Protein AF-A0A8H8J907-F1 (afdb_monomer)

pLDDT: mean 90.65, std 8.77, range [53.47, 98.19]

Foldseek 3Di:
DKFALFDDDADPPGDPLRVRLVRCCQAFVQHSVLSVVFKDFPAKDWDWDQDPVRDIDTDIGGAIDGDDPDPPPPNPHTDHDNQQFDDKDKAAPVVVVVCVVVVVYDPVRVVHDRDNDRIHIMTDGD

Nearest PDB structures (foldseek):
  8s89-assembly1_A  TM=4.116E-01  e=2.503E+00  synthetic construct
  3gw6-ass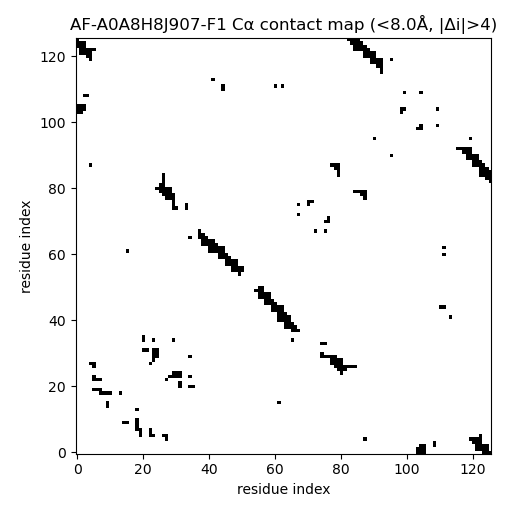embly1_F  TM=4.636E-01  e=6.058E+00  Escherichia phage K1F

Secondary structure (DSSP, 8-state):
-EEESS-----TT--HHHHHHHHHHHTT---HHHHHHHEEEEEEEEEEEE-TTS-EEEEEEEEEEE--S-TT-GGG-----SSSEEEEEEEEHHHHHHHHHTT-B-TTGGG------SEEEEEEE-

Radius of gyration: 14.53 Å; Cα contacts (8 Å, |Δi|>4): 200; chains: 1; bounding box: 34×27×44 Å

Sequence (126 aa):
MLDNSVAGGIPHGMTPFESIVKECEEEASLSEEISRKSVKAAGAVSYFFQNARGNLQPEIEYVYDMLCPSADDPAYIPKPLDGEVESFELMSWEEVVERMLAGEFKRNSALGSSIPLESAVVQETI

Solvent-accessible surface area (backbone atoms only — not comparable to full-atom values): 7506 Å² total; per-residue (Å²): 85,32,38,54,60,62,85,76,78,68,55,94,95,54,50,70,67,60,33,53,36,50,36,30,34,43,45,19,57,28,46,58,70,56,37,68,72,42,52,40,83,72,52,69,51,74,54,74,45,68,48,100,87,67,50,80,45,77,48,73,47,79,34,69,44,66,76,72,95,46,96,83,41,74,77,72,58,64,40,60,65,74,68,64,35,68,46,72,47,83,36,44,44,68,55,51,53,52,38,47,76,71,60,48,38,44,82,68,54,74,73,64,82,86,69,97,47,79,52,46,58,33,22,30,40,106

Mean predicted aligned error: 4.18 Å

Structure (mmCIF, N/CA/C/O backbone):
data_AF-A0A8H8J907-F1
#
_entry.id   AF-A0A8H8J907-F1
#
loop_
_atom_site.group_PDB
_atom_site.id
_atom_site.type_symbol
_atom_site.label_atom_id
_atom_site.label_alt_id
_atom_site.label_comp_id
_atom_site.label_asym_id
_atom_site.label_entity_id
_atom_site.label_seq_id
_atom_site.pdbx_PDB_ins_code
_atom_site.Cartn_x
_atom_site.Cartn_y
_atom_site.Cartn_z
_atom_site.occupancy
_atom_site.B_iso_or_equiv
_atom_site.auth_seq_id
_atom_site.auth_comp_id
_atom_site.auth_asym_id
_atom_site.auth_atom_id
_atom_site.pdbx_PDB_model_num
ATOM 1 N N . MET A 1 1 ? -9.277 -12.866 1.085 1.00 89.62 1 MET A N 1
ATOM 2 C CA . MET A 1 1 ? -9.988 -11.617 1.508 1.00 89.62 1 MET A CA 1
ATOM 3 C C . MET A 1 1 ? -9.281 -10.460 0.836 1.00 89.62 1 MET A C 1
ATOM 5 O O . MET A 1 1 ? -8.056 -10.475 0.816 1.00 89.62 1 MET A O 1
ATOM 9 N N . LEU A 1 2 ? -10.025 -9.501 0.286 1.00 93.94 2 LEU A N 1
ATOM 10 C CA . LEU A 1 2 ? -9.447 -8.420 -0.512 1.00 93.94 2 LEU A CA 1
ATOM 11 C C . LEU A 1 2 ? -8.754 -7.368 0.361 1.00 93.94 2 LEU A C 1
ATOM 13 O O . LEU A 1 2 ? -9.182 -7.102 1.488 1.00 93.94 2 LEU A O 1
ATOM 17 N N . ASP A 1 3 ? -7.694 -6.769 -0.167 1.00 94.00 3 ASP A N 1
ATOM 18 C CA . ASP A 1 3 ? -6.870 -5.753 0.489 1.00 94.00 3 ASP A CA 1
ATOM 19 C C . ASP A 1 3 ? -6.356 -4.715 -0.533 1.00 94.00 3 ASP A C 1
ATOM 21 O O . ASP A 1 3 ? -6.504 -4.879 -1.746 1.00 94.00 3 ASP A O 1
ATOM 25 N N . ASN A 1 4 ? -5.754 -3.631 -0.045 1.00 92.81 4 ASN A N 1
ATOM 26 C CA . ASN A 1 4 ? -5.036 -2.652 -0.861 1.00 92.81 4 ASN A CA 1
ATOM 27 C C . ASN A 1 4 ? -3.952 -3.335 -1.703 1.00 92.81 4 ASN A C 1
ATOM 29 O O . ASN A 1 4 ? -3.481 -4.405 -1.340 1.00 92.81 4 ASN A O 1
ATOM 33 N N . SER A 1 5 ? -3.496 -2.699 -2.787 1.00 93.62 5 SER A N 1
ATOM 34 C CA . SER A 1 5 ? -2.491 -3.306 -3.676 1.00 93.62 5 SER A CA 1
ATOM 35 C C . SER A 1 5 ? -1.198 -3.712 -2.962 1.00 93.62 5 SER A C 1
ATOM 37 O O . SER A 1 5 ? -0.524 -4.610 -3.430 1.00 93.62 5 SER A O 1
ATOM 39 N N . VAL A 1 6 ? -0.814 -3.016 -1.895 1.00 95.12 6 VAL A N 1
ATOM 40 C CA . VAL A 1 6 ? 0.317 -3.355 -1.023 1.00 95.12 6 VAL A CA 1
ATOM 41 C C . VAL A 1 6 ? -0.023 -2.823 0.363 1.00 95.12 6 VAL A C 1
ATOM 43 O O . VAL A 1 6 ? -0.458 -1.668 0.470 1.00 95.12 6 VAL A O 1
ATOM 46 N N . ALA A 1 7 ? 0.165 -3.615 1.420 1.00 93.50 7 ALA A N 1
ATOM 47 C CA . ALA A 1 7 ? -0.060 -3.149 2.786 1.00 93.50 7 ALA A CA 1
ATOM 48 C C . ALA A 1 7 ? 0.684 -3.983 3.839 1.00 93.50 7 ALA A C 1
ATOM 50 O O . ALA A 1 7 ? 0.285 -5.100 4.143 1.00 93.50 7 ALA A O 1
ATOM 51 N N . GLY A 1 8 ? 1.632 -3.358 4.543 1.00 93.56 8 GLY A N 1
ATOM 52 C CA . GLY A 1 8 ? 2.353 -4.001 5.643 1.00 93.56 8 GLY A CA 1
ATOM 53 C C . GLY A 1 8 ? 2.558 -3.114 6.866 1.00 93.56 8 GLY A C 1
ATOM 54 O O . GLY A 1 8 ? 2.296 -1.905 6.876 1.00 93.56 8 GLY A O 1
ATOM 55 N N . GLY A 1 9 ? 3.011 -3.748 7.947 1.00 94.69 9 GLY A N 1
ATOM 56 C CA . GLY A 1 9 ? 3.352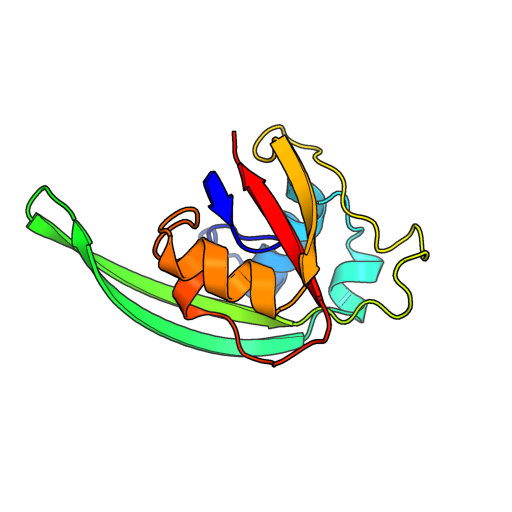 -3.063 9.190 1.00 94.69 9 GLY A CA 1
ATOM 57 C C . GLY A 1 9 ? 4.629 -2.232 9.056 1.00 94.69 9 GLY A C 1
ATOM 58 O O . GLY A 1 9 ? 5.460 -2.480 8.194 1.00 94.69 9 GLY A O 1
ATOM 59 N N . ILE A 1 10 ? 4.825 -1.263 9.953 1.00 97.00 10 ILE A N 1
ATOM 60 C CA . ILE A 1 10 ? 6.057 -0.461 10.009 1.00 97.00 10 ILE A CA 1
ATOM 61 C C . ILE A 1 10 ? 6.971 -1.044 11.096 1.00 97.00 10 ILE A C 1
ATOM 63 O O . ILE A 1 10 ? 6.664 -0.894 12.286 1.00 97.00 10 ILE A O 1
ATOM 67 N N . PRO A 1 11 ? 8.093 -1.703 10.743 1.00 95.94 11 PRO A N 1
ATOM 68 C CA . PRO A 1 11 ? 8.999 -2.271 11.731 1.00 95.94 11 PRO A CA 1
ATOM 69 C C . PRO A 1 11 ? 9.681 -1.193 12.576 1.00 95.94 11 PRO A C 1
ATOM 71 O O . PRO A 1 11 ? 9.968 -0.083 12.119 1.00 95.94 11 PRO A O 1
ATOM 74 N N . HIS A 1 12 ? 10.026 -1.540 13.817 1.00 95.94 12 HIS A N 1
ATOM 75 C CA . HIS A 1 12 ? 10.805 -0.650 14.675 1.00 95.94 12 HIS A CA 1
ATOM 76 C C . HIS A 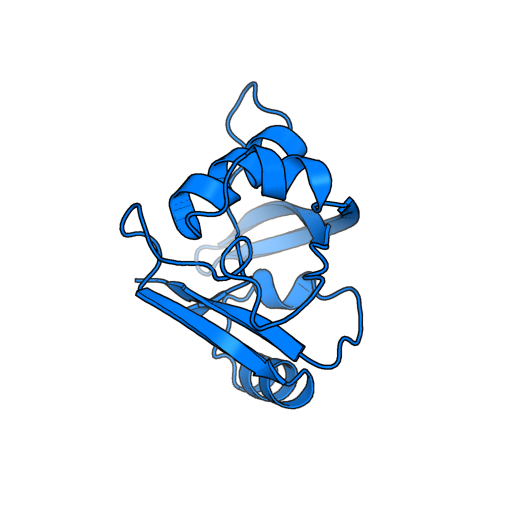1 12 ? 12.133 -0.258 14.002 1.00 95.94 12 HIS A C 1
ATOM 78 O O . HIS A 1 12 ? 12.951 -1.114 13.670 1.00 95.94 12 HIS A O 1
ATOM 84 N N . GLY A 1 13 ? 12.374 1.050 13.880 1.00 96.44 13 GLY A N 1
ATOM 85 C CA . GLY A 1 13 ? 13.584 1.604 13.267 1.00 96.44 13 GLY A CA 1
ATOM 86 C C . GLY A 1 13 ? 13.476 1.855 11.760 1.00 96.44 13 GLY A C 1
ATOM 87 O O . GLY A 1 13 ? 14.415 2.401 11.187 1.00 96.44 13 GLY A O 1
ATOM 88 N N . MET A 1 14 ? 12.345 1.518 11.135 1.00 97.31 14 MET A N 1
ATOM 89 C CA . MET A 1 14 ? 12.057 1.827 9.736 1.00 97.31 14 MET A CA 1
ATOM 90 C C . MET A 1 14 ? 11.099 3.019 9.636 1.00 97.31 14 MET A C 1
ATOM 92 O O . MET A 1 14 ? 10.255 3.238 10.505 1.00 97.31 14 MET A O 1
ATOM 96 N N . THR A 1 15 ? 11.243 3.827 8.585 1.00 97.75 15 THR A N 1
ATOM 97 C CA . THR A 1 15 ? 10.270 4.894 8.309 1.00 97.75 15 THR A CA 1
ATOM 98 C C . THR A 1 15 ? 9.054 4.317 7.573 1.00 97.75 15 THR A C 1
ATOM 100 O O . THR A 1 15 ? 9.191 3.283 6.914 1.00 97.75 15 THR A O 1
ATOM 103 N N . PRO A 1 16 ? 7.885 4.985 7.604 1.00 97.38 16 PRO A N 1
ATOM 104 C CA . PRO A 1 16 ? 6.730 4.556 6.815 1.00 97.38 16 PRO A CA 1
ATOM 105 C C . PRO A 1 16 ? 7.045 4.403 5.319 1.00 97.38 16 PRO A C 1
ATOM 107 O O . PRO A 1 16 ? 6.634 3.430 4.698 1.00 97.38 16 PRO A O 1
ATOM 110 N N . PHE A 1 17 ? 7.850 5.316 4.757 1.00 97.75 17 PHE A N 1
ATOM 111 C CA . PHE A 1 17 ? 8.207 5.278 3.337 1.00 97.75 17 PHE A CA 1
ATOM 112 C C . PHE A 1 17 ? 9.142 4.112 2.993 1.00 97.75 17 PHE A C 1
ATOM 114 O O . PHE A 1 17 ? 8.962 3.458 1.976 1.00 97.75 17 PHE A O 1
ATOM 121 N N . GLU A 1 18 ? 10.127 3.826 3.847 1.00 98.19 18 GLU A N 1
ATOM 122 C CA . GLU A 1 18 ? 10.992 2.657 3.640 1.00 98.19 18 GLU A CA 1
ATOM 123 C C . GLU A 1 18 ? 10.210 1.348 3.796 1.00 98.19 18 GLU A C 1
ATOM 125 O O . GLU A 1 18 ? 10.487 0.391 3.082 1.00 98.19 18 GLU A O 1
ATOM 130 N N . SER A 1 19 ? 9.197 1.331 4.671 1.00 97.88 19 SER A N 1
ATOM 131 C CA . SER A 1 19 ? 8.331 0.161 4.850 1.00 97.88 19 SER A CA 1
ATOM 132 C C . SER A 1 19 ? 7.519 -0.100 3.586 1.00 97.88 19 SER A C 1
ATOM 134 O O . SER A 1 19 ? 7.623 -1.183 3.033 1.00 97.88 19 SER A O 1
ATOM 136 N N . ILE A 1 20 ? 6.806 0.899 3.049 1.00 97.69 20 ILE A N 1
ATOM 137 C CA . ILE A 1 20 ? 6.016 0.687 1.824 1.00 97.69 20 ILE A CA 1
ATOM 138 C C . ILE A 1 20 ? 6.893 0.314 0.619 1.00 97.69 20 ILE A C 1
ATOM 140 O O . ILE A 1 20 ? 6.484 -0.503 -0.192 1.00 97.69 20 ILE A O 1
ATOM 144 N N . VAL A 1 21 ? 8.115 0.851 0.508 1.00 98.00 21 VAL A N 1
ATOM 145 C CA . VAL A 1 21 ? 9.050 0.464 -0.564 1.00 98.00 21 VAL A CA 1
ATOM 146 C C . VAL A 1 21 ? 9.460 -1.006 -0.448 1.00 98.00 21 VAL A C 1
ATOM 148 O O . VAL A 1 21 ? 9.487 -1.686 -1.471 1.00 98.00 21 VAL A O 1
ATOM 151 N N . LYS A 1 22 ? 9.743 -1.488 0.770 1.00 97.62 22 LYS A N 1
ATOM 152 C CA . LYS A 1 22 ? 10.014 -2.906 1.045 1.00 97.62 22 LYS A CA 1
ATOM 153 C C . LYS A 1 22 ? 8.801 -3.776 0.698 1.00 97.62 22 LYS A C 1
ATOM 155 O O . LYS A 1 22 ? 8.956 -4.732 -0.051 1.00 97.62 22 LYS A O 1
ATOM 160 N N . GLU A 1 23 ? 7.608 -3.430 1.186 1.00 97.69 23 GLU A N 1
ATOM 161 C CA . GLU A 1 23 ? 6.406 -4.244 0.936 1.00 97.69 23 GLU A CA 1
ATOM 162 C C . GLU A 1 23 ? 6.013 -4.267 -0.545 1.00 97.69 23 GLU A C 1
ATOM 164 O O . GLU A 1 23 ? 5.543 -5.282 -1.046 1.00 97.69 23 GLU A O 1
ATOM 169 N N . CYS A 1 24 ? 6.271 -3.191 -1.299 1.00 97.44 24 CYS A N 1
ATOM 170 C CA . CYS A 1 24 ? 6.081 -3.207 -2.750 1.00 97.44 24 CYS A CA 1
ATOM 171 C C . CYS A 1 24 ? 6.920 -4.297 -3.437 1.00 97.44 24 CYS A C 1
ATOM 173 O O . CYS A 1 24 ? 6.467 -4.886 -4.420 1.00 97.44 24 CYS A O 1
ATOM 175 N N . GLU A 1 25 ? 8.128 -4.567 -2.942 1.00 97.06 25 GLU A N 1
ATOM 176 C CA . GLU A 1 25 ? 8.970 -5.641 -3.464 1.00 97.06 25 GLU A CA 1
ATOM 177 C C . GLU A 1 25 ? 8.487 -7.014 -2.978 1.00 97.06 25 GLU A C 1
ATOM 179 O O . GLU A 1 25 ? 8.322 -7.913 -3.801 1.00 97.06 25 GLU A O 1
ATOM 184 N N . GLU A 1 26 ? 8.221 -7.163 -1.678 1.00 96.69 26 GLU A N 1
ATOM 185 C CA . GLU A 1 26 ? 7.875 -8.445 -1.044 1.00 96.69 26 GLU A CA 1
ATOM 186 C C . GLU A 1 26 ? 6.487 -8.977 -1.442 1.00 96.69 26 GLU A C 1
ATOM 188 O O . GLU A 1 26 ? 6.369 -10.142 -1.824 1.00 96.69 26 GLU A O 1
ATOM 193 N N . GLU A 1 27 ? 5.459 -8.126 -1.456 1.00 96.69 27 GLU A N 1
ATOM 194 C CA . GLU A 1 27 ? 4.082 -8.535 -1.769 1.00 96.69 27 GLU A CA 1
ATOM 195 C C . GLU A 1 27 ? 3.811 -8.516 -3.281 1.00 96.69 27 GLU A C 1
ATOM 197 O O . GLU A 1 27 ? 3.128 -9.389 -3.822 1.00 96.69 27 GLU 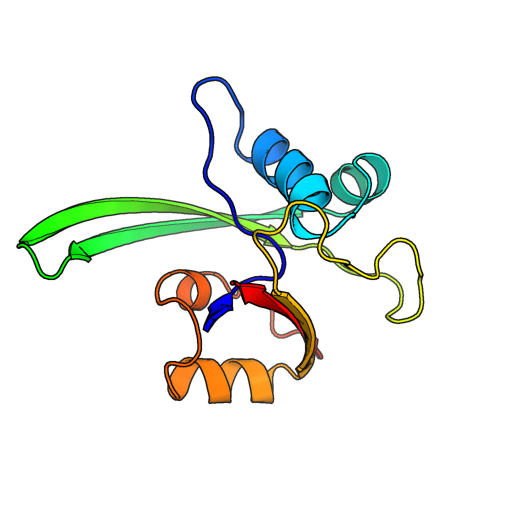A O 1
ATOM 202 N N . ALA A 1 28 ? 4.349 -7.512 -3.981 1.00 96.38 28 ALA A N 1
ATOM 203 C CA . ALA A 1 28 ? 3.934 -7.169 -5.340 1.00 96.38 28 ALA A CA 1
ATOM 204 C C . ALA A 1 28 ? 5.034 -7.304 -6.402 1.00 96.38 28 ALA A C 1
ATOM 206 O O . ALA A 1 28 ? 4.769 -7.042 -7.577 1.00 96.38 28 ALA A O 1
ATOM 207 N N . SER A 1 29 ? 6.253 -7.730 -6.054 1.00 96.94 29 SER A N 1
ATOM 208 C CA . SER A 1 29 ? 7.390 -7.805 -6.990 1.00 96.94 29 SER A CA 1
ATOM 209 C C . SER A 1 29 ? 7.707 -6.478 -7.707 1.00 96.94 29 SER A C 1
ATOM 211 O O . SER A 1 29 ? 8.309 -6.482 -8.787 1.00 96.94 29 SER A O 1
ATOM 213 N N . LEU A 1 30 ? 7.295 -5.334 -7.153 1.00 96.75 30 LEU A N 1
ATOM 214 C CA . LEU A 1 30 ? 7.581 -4.016 -7.713 1.00 96.75 30 LEU A CA 1
ATOM 215 C C . LEU A 1 30 ? 8.959 -3.567 -7.234 1.00 96.75 30 LEU A C 1
ATOM 217 O O . LEU A 1 30 ? 9.207 -3.437 -6.037 1.00 96.75 30 LEU A O 1
ATOM 221 N N . SER A 1 31 ? 9.865 -3.316 -8.179 1.00 97.00 31 SER A N 1
ATOM 222 C CA . SER A 1 31 ? 11.249 -2.994 -7.835 1.00 97.00 31 SER A CA 1
ATOM 223 C C . SER A 1 31 ? 11.354 -1.712 -7.010 1.00 97.00 31 SER A C 1
ATOM 225 O O . SER A 1 31 ? 10.612 -0.749 -7.221 1.00 97.00 31 SER A O 1
ATOM 227 N N . GLU A 1 32 ? 12.354 -1.657 -6.129 1.00 97.19 32 GLU A N 1
ATOM 228 C CA . GLU A 1 32 ? 12.665 -0.466 -5.334 1.00 97.19 32 GLU A CA 1
ATOM 229 C C . GLU A 1 32 ? 12.767 0.809 -6.197 1.00 97.19 32 GLU A C 1
ATOM 231 O O . GLU A 1 32 ? 12.276 1.870 -5.808 1.00 97.19 32 GLU A O 1
ATOM 236 N N . GLU A 1 33 ? 13.354 0.713 -7.397 1.00 96.69 33 GLU A N 1
ATOM 237 C CA . GLU A 1 33 ? 13.460 1.834 -8.339 1.00 96.69 33 GLU A CA 1
ATOM 238 C C . GLU A 1 33 ? 12.079 2.380 -8.743 1.00 96.69 33 GLU A C 1
ATOM 240 O O . GLU A 1 33 ? 11.848 3.594 -8.692 1.00 96.69 33 GLU A O 1
ATOM 245 N N . ILE A 1 34 ? 11.150 1.495 -9.120 1.00 95.38 34 ILE A N 1
ATOM 246 C CA . ILE A 1 34 ? 9.790 1.865 -9.528 1.00 95.38 34 ILE A CA 1
ATOM 247 C C . ILE A 1 34 ? 9.011 2.425 -8.342 1.00 95.38 34 ILE A C 1
ATOM 249 O O . ILE A 1 34 ? 8.395 3.493 -8.467 1.00 95.38 34 ILE A O 1
ATOM 253 N N . SER A 1 35 ? 9.099 1.756 -7.193 1.00 96.00 35 SER A N 1
ATOM 254 C CA . SER A 1 35 ? 8.445 2.146 -5.948 1.00 96.00 35 SER A CA 1
ATOM 255 C C . SER A 1 35 ? 8.879 3.543 -5.517 1.00 96.00 35 SER A C 1
ATOM 257 O O . SER A 1 35 ? 8.052 4.449 -5.407 1.00 96.00 35 SER A O 1
ATOM 259 N N . ARG A 1 36 ? 10.186 3.801 -5.402 1.00 96.56 36 ARG A N 1
ATOM 260 C CA . ARG A 1 36 ? 10.700 5.121 -4.998 1.00 96.56 36 ARG A CA 1
ATOM 261 C C . ARG A 1 36 ? 10.347 6.235 -5.978 1.00 96.56 36 ARG A C 1
ATOM 263 O O . ARG A 1 36 ? 10.105 7.372 -5.567 1.00 96.56 36 ARG A O 1
ATOM 270 N N . LYS A 1 37 ? 10.321 5.935 -7.277 1.00 95.19 37 LYS A N 1
ATOM 271 C CA . LYS A 1 37 ? 9.963 6.910 -8.314 1.00 95.19 37 LYS A CA 1
ATOM 272 C C . LYS A 1 37 ? 8.481 7.290 -8.241 1.00 95.19 37 LYS A C 1
ATOM 274 O O . LYS A 1 37 ? 8.144 8.477 -8.348 1.00 95.19 37 LYS A O 1
ATOM 279 N N . SER A 1 38 ? 7.615 6.298 -8.053 1.00 94.06 38 SER A N 1
ATOM 280 C CA . SER 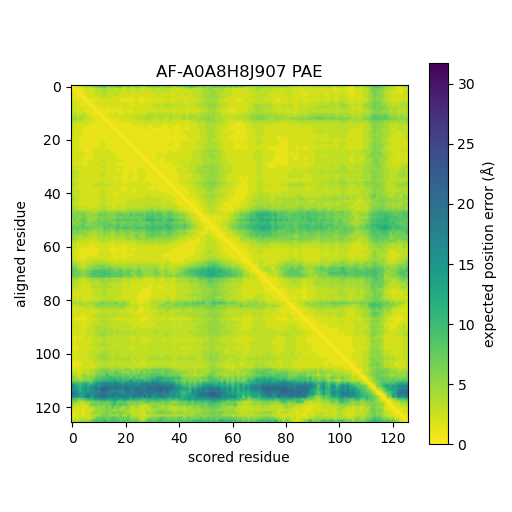A 1 38 ? 6.184 6.404 -8.363 1.00 94.06 38 SER A CA 1
ATOM 281 C C . SER A 1 38 ? 5.300 6.571 -7.127 1.00 94.06 38 SER A C 1
ATOM 283 O O . SER A 1 38 ? 4.287 7.258 -7.222 1.00 94.06 38 SER A O 1
ATOM 285 N N . VAL A 1 39 ? 5.704 6.037 -5.969 1.00 95.25 39 VAL A N 1
ATOM 286 C CA . VAL A 1 39 ? 4.978 6.199 -4.701 1.00 95.25 39 VAL A CA 1
ATOM 287 C C . VAL A 1 39 ? 4.982 7.667 -4.264 1.00 95.25 39 VAL A C 1
ATOM 289 O O . VAL A 1 39 ? 6.021 8.347 -4.276 1.00 95.25 39 VAL A O 1
ATOM 292 N N . LYS A 1 40 ? 3.812 8.167 -3.862 1.00 95.12 40 LYS A N 1
ATOM 293 C CA . LYS A 1 40 ? 3.599 9.498 -3.282 1.00 95.12 40 LYS A CA 1
ATOM 294 C C . LYS A 1 40 ? 2.754 9.377 -2.024 1.00 95.12 40 LYS A C 1
ATOM 296 O O . LYS A 1 40 ? 1.764 8.664 -2.008 1.00 95.12 40 LYS A O 1
ATOM 301 N N . ALA A 1 41 ? 3.141 10.085 -0.966 1.00 95.25 41 ALA A N 1
ATOM 302 C CA . ALA A 1 41 ? 2.332 10.148 0.245 1.00 95.25 41 ALA A CA 1
ATOM 303 C C . ALA A 1 41 ? 1.020 10.896 -0.040 1.00 95.25 41 ALA A C 1
ATOM 305 O O . ALA A 1 41 ? 1.055 12.033 -0.514 1.00 95.25 41 ALA A O 1
ATOM 306 N N . ALA A 1 42 ? -0.104 10.261 0.281 1.00 93.94 42 ALA A N 1
ATOM 307 C CA . ALA A 1 42 ? -1.452 10.802 0.119 1.00 93.94 42 ALA A CA 1
ATOM 308 C C . ALA A 1 42 ? -2.044 11.309 1.445 1.00 93.94 42 ALA A C 1
ATOM 310 O O . ALA A 1 42 ? -2.972 12.116 1.455 1.00 93.94 42 ALA A O 1
ATOM 311 N N . GLY A 1 43 ? -1.481 10.888 2.580 1.00 93.75 43 GLY A N 1
ATOM 312 C CA . GLY A 1 43 ? -1.892 11.345 3.902 1.00 93.75 43 GLY A CA 1
ATOM 313 C C . GLY A 1 43 ? -1.724 10.262 4.954 1.00 93.75 43 GLY A C 1
ATOM 314 O O . GLY A 1 43 ? -0.919 9.344 4.804 1.00 93.75 43 GLY A O 1
ATOM 315 N N . ALA A 1 44 ? -2.486 10.385 6.036 1.00 94.38 44 ALA A N 1
ATOM 316 C CA . ALA A 1 44 ? -2.589 9.343 7.041 1.00 94.38 44 ALA A CA 1
ATOM 317 C C . ALA A 1 44 ? -4.009 9.282 7.606 1.00 94.38 44 ALA A C 1
ATOM 319 O O . ALA A 1 44 ? -4.642 10.321 7.815 1.00 94.38 44 ALA A O 1
ATOM 320 N N . VAL A 1 45 ? -4.479 8.072 7.889 1.00 93.19 45 VAL A N 1
ATOM 321 C CA . VAL A 1 45 ? -5.745 7.817 8.573 1.00 93.19 45 VAL A CA 1
ATOM 322 C C . VAL A 1 45 ? -5.425 7.312 9.968 1.00 93.19 45 VAL A C 1
ATOM 324 O O . VAL A 1 45 ? -4.696 6.341 10.133 1.00 93.19 45 VAL A O 1
ATOM 327 N N . SER A 1 46 ? -5.957 7.976 10.991 1.00 93.12 46 SER A N 1
ATOM 328 C CA . SER A 1 46 ? -5.878 7.478 12.361 1.00 93.12 46 SER A CA 1
ATOM 329 C C . SER A 1 46 ? -7.257 7.058 12.816 1.00 93.12 46 SER A C 1
ATOM 331 O O . SER A 1 46 ? -8.225 7.809 12.683 1.00 93.12 46 SER A O 1
ATOM 333 N N . TYR A 1 47 ? -7.339 5.857 13.366 1.00 90.50 47 TYR A N 1
ATOM 334 C CA . TYR A 1 47 ? -8.578 5.320 13.885 1.00 90.50 47 TYR A CA 1
ATOM 335 C C . TYR A 1 47 ? -8.318 4.482 15.126 1.00 90.50 47 TYR A C 1
ATOM 337 O O . TYR A 1 47 ? -7.186 4.199 15.527 1.00 90.50 47 TYR A O 1
ATOM 345 N N . PHE A 1 48 ? -9.416 4.124 15.773 1.00 90.88 48 PHE A N 1
ATOM 346 C CA . PHE A 1 48 ? -9.393 3.353 16.993 1.00 90.88 48 PHE A CA 1
ATOM 347 C C . PHE A 1 48 ? -10.399 2.222 16.857 1.00 90.88 48 PHE A C 1
ATOM 349 O O . PHE A 1 48 ? -11.591 2.463 16.659 1.00 90.88 48 PHE A O 1
ATOM 356 N N . PHE A 1 49 ? -9.918 0.990 16.949 1.00 86.31 49 PHE A N 1
ATOM 357 C CA . PHE A 1 49 ? -10.747 -0.199 16.850 1.00 86.31 49 PHE A CA 1
ATOM 358 C C . PHE A 1 49 ? -10.754 -0.944 18.184 1.00 86.31 49 PHE A C 1
ATOM 360 O O . PHE A 1 49 ? -9.749 -1.008 18.890 1.00 86.31 49 PHE A O 1
ATOM 367 N N . GLN A 1 50 ? -11.902 -1.513 18.545 1.00 91.44 50 GLN A N 1
ATOM 368 C CA . GLN A 1 50 ? -11.990 -2.470 19.639 1.00 91.44 50 GLN A CA 1
ATOM 369 C C . GLN A 1 50 ? -12.261 -3.846 19.046 1.00 91.44 50 GLN A C 1
ATOM 371 O O . GLN A 1 50 ? -13.289 -4.063 18.405 1.00 91.44 50 GLN A O 1
ATOM 376 N N . ASN A 1 51 ? -11.344 -4.785 19.264 1.00 87.88 51 ASN A N 1
ATOM 377 C CA . ASN A 1 51 ? -11.527 -6.136 18.753 1.00 87.88 51 ASN A CA 1
ATOM 378 C C . ASN A 1 51 ? -12.602 -6.900 19.540 1.00 87.88 51 ASN A C 1
ATOM 380 O O . ASN A 1 51 ? -13.029 -6.490 20.618 1.00 87.88 51 ASN A O 1
ATOM 384 N N . ALA A 1 52 ? -13.006 -8.064 19.028 1.00 89.06 52 ALA A N 1
ATOM 385 C CA . ALA A 1 52 ? -14.053 -8.886 19.640 1.00 89.06 52 ALA A CA 1
ATOM 386 C C . ALA A 1 52 ? -13.750 -9.332 21.088 1.00 89.06 52 ALA A C 1
ATOM 388 O O . ALA A 1 52 ? -14.659 -9.743 21.803 1.00 89.06 52 ALA A O 1
ATOM 389 N N . ARG A 1 53 ? -12.487 -9.254 21.536 1.00 93.44 53 ARG A N 1
ATOM 390 C CA . ARG A 1 53 ? -12.073 -9.558 22.917 1.00 93.44 53 ARG A CA 1
ATOM 391 C C . ARG A 1 53 ? -12.125 -8.339 23.845 1.00 93.44 53 ARG A C 1
ATOM 393 O O . ARG A 1 53 ? -11.812 -8.470 25.022 1.00 93.44 53 ARG A O 1
ATOM 400 N N . GLY A 1 54 ? -12.489 -7.168 23.329 1.00 92.31 54 GLY A N 1
ATOM 401 C CA . GLY A 1 54 ? -12.527 -5.913 24.072 1.00 92.31 54 GLY A CA 1
ATOM 402 C C . GLY A 1 54 ? -11.193 -5.164 24.119 1.00 92.31 54 GLY A C 1
ATOM 403 O O . GLY A 1 54 ? -11.140 -4.091 24.722 1.00 92.31 54 GLY A O 1
ATOM 404 N N . ASN A 1 55 ? -10.132 -5.671 23.478 1.00 93.50 55 ASN A N 1
ATOM 405 C CA . ASN A 1 55 ? -8.851 -4.965 23.450 1.00 93.50 55 ASN A CA 1
ATOM 406 C C . ASN A 1 55 ? -8.937 -3.773 22.505 1.00 93.50 55 ASN A C 1
ATOM 408 O O . ASN A 1 55 ? -9.492 -3.871 21.410 1.00 93.50 55 ASN A O 1
ATOM 412 N N . LEU A 1 56 ? -8.325 -2.679 22.936 1.00 91.44 56 LEU A N 1
ATOM 413 C CA . LEU A 1 56 ? -8.189 -1.468 22.153 1.00 91.44 56 LEU A CA 1
ATOM 414 C C . LEU A 1 56 ? -6.986 -1.582 21.219 1.00 91.44 56 LEU A C 1
ATOM 416 O O . LEU A 1 56 ? -5.911 -2.009 21.642 1.00 91.44 56 LEU A O 1
ATOM 420 N N . GLN A 1 57 ? -7.182 -1.181 19.972 1.00 90.06 57 GLN A N 1
ATOM 421 C CA . GLN A 1 57 ? -6.187 -1.216 18.914 1.00 90.06 57 GLN A CA 1
ATOM 422 C C . GLN A 1 57 ? -6.191 0.150 18.208 1.00 90.06 57 GLN A C 1
ATOM 424 O O . GLN A 1 57 ? -6.972 0.365 17.278 1.00 90.06 57 GLN A O 1
ATOM 429 N N . PRO A 1 58 ? -5.419 1.127 18.727 1.00 92.06 58 PRO A N 1
ATOM 430 C CA . PRO A 1 58 ? -5.149 2.367 18.011 1.00 92.06 58 PRO A CA 1
ATOM 431 C C . PRO A 1 58 ? -4.252 2.088 16.812 1.00 92.06 58 PRO A C 1
ATOM 433 O O . PRO A 1 58 ? -3.209 1.454 16.970 1.00 92.06 58 PRO A O 1
ATOM 436 N N . GLU A 1 59 ? -4.617 2.624 15.653 1.00 92.31 59 GLU A N 1
ATOM 437 C CA . GLU A 1 59 ? -3.824 2.483 14.435 1.00 92.31 59 GLU A CA 1
ATOM 438 C C . GLU A 1 59 ? -3.663 3.824 13.714 1.00 92.31 59 GLU A C 1
ATOM 440 O O . GLU A 1 59 ? -4.482 4.747 13.832 1.00 92.31 59 GLU A O 1
ATOM 445 N N . ILE A 1 60 ? -2.545 3.930 12.999 1.00 94.12 60 ILE A N 1
ATOM 446 C CA . ILE A 1 60 ? -2.267 4.991 12.039 1.00 94.12 60 ILE A CA 1
ATOM 447 C C . ILE A 1 60 ? -1.830 4.300 10.756 1.00 94.12 60 ILE A C 1
ATOM 449 O O . ILE A 1 60 ? -0.799 3.632 10.732 1.00 94.12 60 ILE A O 1
ATOM 453 N N . GLU A 1 61 ? -2.598 4.502 9.699 1.00 94.44 61 GLU A N 1
ATOM 454 C CA . GLU A 1 61 ? -2.264 4.066 8.353 1.00 94.44 61 GLU A CA 1
ATOM 455 C C . GLU A 1 61 ? -1.663 5.240 7.598 1.00 94.44 61 GLU A C 1
ATOM 457 O O . GLU A 1 61 ? -2.293 6.290 7.466 1.00 94.44 61 GLU A O 1
ATOM 462 N N . TYR A 1 62 ? -0.436 5.078 7.113 1.00 95.81 62 TYR A N 1
ATOM 463 C CA . TYR A 1 62 ? 0.180 6.030 6.197 1.00 95.81 62 TYR A CA 1
ATOM 464 C C . TYR A 1 62 ? -0.212 5.636 4.777 1.00 95.81 62 TYR A C 1
ATOM 466 O O . TYR A 1 62 ? 0.153 4.559 4.314 1.00 95.81 62 TYR A O 1
ATOM 474 N N . VAL A 1 63 ? -0.981 6.496 4.114 1.00 95.06 63 VAL A N 1
ATOM 475 C CA . VAL A 1 63 ? -1.582 6.199 2.811 1.00 95.06 63 VAL A CA 1
ATOM 476 C C . VAL A 1 63 ? -0.679 6.717 1.704 1.00 95.06 63 VAL A C 1
ATOM 478 O O . VAL A 1 63 ? -0.160 7.840 1.767 1.00 95.06 63 VAL A O 1
ATOM 481 N N . TYR A 1 64 ? -0.521 5.893 0.676 1.00 94.69 64 TYR A N 1
ATOM 482 C CA . TYR A 1 64 ? 0.329 6.157 -0.467 1.00 94.69 64 TYR A CA 1
ATOM 483 C C . TYR A 1 64 ? -0.421 5.902 -1.770 1.00 94.69 64 TYR A C 1
ATOM 485 O O . TYR A 1 64 ? -1.069 4.872 -1.918 1.00 94.69 64 TYR A O 1
ATOM 493 N N . ASP A 1 65 ? -0.251 6.807 -2.729 1.00 93.25 65 ASP A N 1
ATOM 494 C CA . ASP A 1 65 ? -0.696 6.615 -4.103 1.00 93.25 65 ASP A CA 1
ATOM 495 C C . ASP A 1 65 ? 0.493 6.197 -4.974 1.00 93.25 65 ASP A C 1
ATOM 497 O O . ASP A 1 65 ? 1.579 6.784 -4.899 1.00 93.25 65 ASP A O 1
ATOM 501 N N . MET A 1 66 ? 0.277 5.222 -5.854 1.00 91.81 66 MET A N 1
ATOM 502 C CA . MET A 1 66 ? 1.193 4.886 -6.941 1.00 91.81 66 MET A CA 1
ATOM 503 C C . MET A 1 66 ? 0.424 4.925 -8.260 1.00 91.81 66 MET A C 1
ATOM 505 O O . MET A 1 66 ? -0.335 4.016 -8.581 1.00 91.81 66 MET A O 1
ATOM 509 N N . LEU A 1 67 ? 0.636 5.977 -9.051 1.00 88.81 67 LEU A N 1
ATOM 510 C CA . LEU A 1 67 ? 0.046 6.055 -10.385 1.00 88.81 67 LEU A CA 1
ATOM 511 C C . LEU A 1 67 ? 0.851 5.205 -11.366 1.00 88.81 67 LEU A C 1
ATOM 513 O O . LEU A 1 67 ? 2.049 5.425 -11.562 1.00 88.81 67 LEU A O 1
ATOM 517 N N . CYS A 1 68 ? 0.164 4.269 -12.012 1.00 87.38 68 CYS A N 1
ATOM 518 C CA . CYS A 1 68 ? 0.705 3.486 -13.107 1.00 87.38 68 CYS A CA 1
ATOM 519 C C . CYS A 1 68 ? 0.591 4.284 -14.423 1.00 87.38 68 CYS A C 1
ATOM 521 O O . CYS A 1 68 ? -0.514 4.694 -14.781 1.00 87.38 68 CYS A O 1
ATOM 523 N N . PRO A 1 69 ? 1.691 4.522 -15.164 1.00 85.62 69 PRO A N 1
ATOM 524 C CA . PRO A 1 69 ? 1.635 5.264 -16.426 1.00 85.62 69 PRO A CA 1
ATOM 525 C C . PRO A 1 69 ? 0.807 4.573 -17.520 1.00 85.62 69 PRO A C 1
ATOM 527 O O . PRO A 1 69 ? 0.282 5.249 -18.403 1.00 85.62 69 PRO A O 1
ATOM 530 N N . SER A 1 70 ? 0.734 3.240 -17.494 1.00 83.81 70 SER A N 1
ATOM 531 C CA . SER A 1 70 ? 0.003 2.414 -18.457 1.00 83.81 70 SER A CA 1
ATOM 532 C C . SER A 1 70 ? -0.263 1.034 -17.862 1.00 83.81 70 SER A C 1
ATOM 534 O O . SER A 1 70 ? 0.674 0.404 -17.380 1.00 83.81 70 SER A O 1
ATOM 536 N N . ALA A 1 71 ? -1.494 0.528 -17.980 1.00 80.06 71 ALA A N 1
ATOM 537 C CA . ALA A 1 71 ? -1.866 -0.806 -17.494 1.00 80.06 71 ALA A CA 1
ATOM 538 C C . ALA A 1 71 ? -1.040 -1.947 -18.128 1.00 80.06 71 ALA A C 1
ATOM 540 O O . ALA A 1 71 ? -0.883 -3.004 -17.524 1.00 80.06 71 ALA A O 1
ATOM 541 N N . ASP A 1 72 ? -0.480 -1.717 -19.319 1.00 86.19 72 ASP A N 1
ATOM 542 C CA . ASP A 1 72 ? 0.341 -2.693 -20.044 1.00 86.19 72 ASP A CA 1
ATOM 543 C C . ASP A 1 72 ? 1.850 -2.575 -19.750 1.00 86.19 72 ASP A C 1
ATOM 545 O O . ASP A 1 72 ? 2.647 -3.303 -20.345 1.00 86.19 72 ASP A O 1
ATOM 549 N N . ASP A 1 73 ? 2.284 -1.642 -18.889 1.00 91.75 73 ASP A N 1
ATOM 550 C CA . ASP A 1 73 ? 3.705 -1.498 -18.551 1.00 91.75 73 ASP A CA 1
ATOM 551 C C . ASP A 1 73 ? 4.145 -2.627 -17.600 1.00 91.75 73 ASP A C 1
ATOM 553 O O . ASP A 1 73 ? 3.752 -2.633 -16.429 1.00 91.75 73 ASP A O 1
ATOM 557 N N . PRO A 1 74 ? 5.002 -3.568 -18.045 1.00 92.06 74 PRO A N 1
ATOM 558 C CA . PRO A 1 74 ? 5.385 -4.726 -17.244 1.00 92.06 74 PRO A CA 1
ATOM 559 C C . PRO A 1 74 ? 6.139 -4.366 -15.961 1.00 92.06 74 PRO A C 1
ATOM 561 O O . PRO A 1 74 ? 6.206 -5.203 -15.065 1.00 92.06 74 PRO A O 1
ATOM 564 N N . ALA A 1 75 ? 6.700 -3.156 -15.856 1.00 93.19 75 ALA A N 1
ATOM 565 C CA . ALA A 1 75 ? 7.359 -2.689 -14.639 1.00 93.19 75 ALA A CA 1
ATOM 566 C C . ALA A 1 75 ? 6.374 -2.380 -13.497 1.00 93.19 75 ALA A C 1
ATOM 568 O O . ALA A 1 75 ? 6.796 -2.268 -12.349 1.00 93.19 75 ALA A O 1
ATOM 569 N N . TYR A 1 76 ? 5.083 -2.243 -13.812 1.00 93.56 76 TYR A N 1
ATOM 570 C CA . TYR A 1 76 ? 4.016 -1.912 -12.869 1.00 93.56 76 TYR A CA 1
ATOM 571 C C . TYR A 1 76 ? 2.981 -3.036 -12.717 1.00 93.56 76 TYR A C 1
ATOM 573 O O . TYR A 1 76 ? 1.972 -2.831 -12.049 1.00 93.56 76 TYR A O 1
ATOM 581 N N . ILE A 1 77 ? 3.205 -4.207 -13.329 1.00 93.88 77 ILE A N 1
ATOM 582 C CA . ILE A 1 77 ? 2.318 -5.368 -13.183 1.00 93.88 77 ILE A CA 1
ATOM 583 C C . ILE A 1 77 ? 2.741 -6.147 -11.931 1.00 93.88 77 ILE A C 1
ATOM 585 O O . ILE A 1 77 ? 3.776 -6.825 -11.977 1.00 93.88 77 ILE A O 1
ATOM 589 N N . PRO A 1 78 ?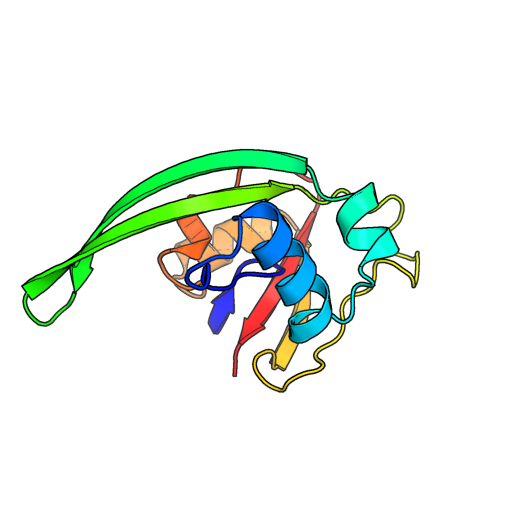 1.965 -6.081 -10.834 1.00 95.00 78 PRO A N 1
ATOM 590 C CA . PRO A 1 78 ? 2.337 -6.712 -9.582 1.00 95.00 78 PRO A CA 1
ATOM 591 C C . PRO A 1 78 ? 2.201 -8.231 -9.665 1.00 95.00 78 PRO A C 1
ATOM 593 O O . PRO A 1 78 ? 1.366 -8.770 -10.401 1.00 95.00 78 PRO A O 1
ATOM 596 N N . LYS A 1 79 ? 3.047 -8.934 -8.915 1.00 95.88 79 LYS A N 1
ATOM 597 C CA . LYS A 1 79 ? 3.054 -10.397 -8.830 1.00 95.88 79 LYS A CA 1
ATOM 598 C C . LYS A 1 79 ? 3.369 -10.837 -7.405 1.00 95.88 79 LYS A C 1
ATOM 600 O O . LYS A 1 79 ? 4.310 -10.286 -6.833 1.00 95.88 79 LYS A O 1
ATOM 605 N N . PRO A 1 80 ? 2.663 -11.850 -6.874 1.00 96.62 80 PRO A N 1
ATOM 606 C CA . PRO A 1 80 ? 3.000 -12.407 -5.573 1.00 96.62 80 PRO A CA 1
ATOM 607 C C . PRO A 1 80 ? 4.431 -12.942 -5.556 1.00 96.62 80 PRO A C 1
ATOM 609 O O . PRO A 1 80 ? 4.856 -13.573 -6.533 1.00 96.62 80 PRO A O 1
ATOM 612 N N . LEU A 1 81 ? 5.160 -12.720 -4.461 1.00 95.38 81 LEU A N 1
ATOM 613 C CA . LEU A 1 81 ? 6.553 -13.158 -4.329 1.00 95.38 81 LEU A CA 1
ATOM 614 C C . LEU A 1 81 ? 6.820 -13.958 -3.051 1.00 95.38 81 LEU A C 1
ATOM 616 O O . LEU A 1 81 ? 7.388 -15.048 -3.132 1.00 95.38 81 LEU A O 1
ATOM 620 N N . ASP A 1 82 ? 6.430 -13.443 -1.891 1.00 91.38 82 ASP A N 1
ATOM 621 C CA . ASP A 1 82 ? 6.781 -14.009 -0.581 1.00 91.38 82 ASP A CA 1
ATOM 622 C C . ASP A 1 82 ? 5.779 -15.037 -0.022 1.00 91.38 82 ASP A C 1
ATOM 624 O O . ASP A 1 82 ? 6.100 -15.776 0.913 1.00 91.38 82 ASP A O 1
ATOM 628 N N . GLY A 1 83 ? 4.599 -15.145 -0.638 1.00 92.12 83 GLY A N 1
ATOM 629 C CA . GLY A 1 83 ? 3.526 -16.044 -0.220 1.00 92.12 83 GLY A CA 1
ATOM 630 C C . GLY A 1 83 ? 2.518 -15.427 0.752 1.00 92.12 83 GLY A C 1
ATOM 631 O O . GLY A 1 83 ? 1.723 -16.173 1.316 1.00 92.12 83 GLY A O 1
ATOM 632 N N . GLU A 1 84 ? 2.520 -14.107 0.952 1.00 90.69 84 GLU A N 1
ATOM 633 C CA . GLU A 1 84 ? 1.454 -13.405 1.686 1.00 90.69 84 GLU A CA 1
ATOM 634 C C . GLU A 1 84 ? 0.239 -13.095 0.789 1.00 90.69 84 GLU A C 1
ATOM 636 O O . GLU A 1 84 ? -0.908 -13.035 1.250 1.00 90.69 84 GLU A O 1
ATOM 641 N N . VAL A 1 85 ? 0.484 -12.979 -0.518 1.00 94.75 85 VAL A N 1
ATOM 642 C CA . VAL A 1 85 ? -0.509 -12.638 -1.542 1.00 94.75 85 VAL A CA 1
ATOM 643 C C . VAL A 1 85 ? -0.858 -13.855 -2.397 1.00 94.75 85 VAL A C 1
ATOM 645 O O . VAL A 1 85 ? 0.020 -14.571 -2.876 1.00 94.75 85 VAL A O 1
ATOM 648 N N . GLU A 1 86 ? -2.149 -14.082 -2.625 1.00 95.31 86 GLU A N 1
ATOM 649 C CA . GLU A 1 86 ? -2.659 -15.108 -3.537 1.00 95.31 86 GLU A CA 1
ATOM 650 C C . GLU A 1 86 ? -2.664 -14.606 -4.986 1.00 95.31 86 GLU A C 1
ATOM 652 O O . GLU A 1 86 ? -2.131 -15.262 -5.886 1.00 95.31 86 GLU A O 1
ATOM 657 N N . SER A 1 87 ? -3.243 -13.425 -5.220 1.00 95.56 87 SER A N 1
ATOM 658 C CA . SER A 1 87 ? -3.370 -12.835 -6.555 1.00 95.56 87 SER A CA 1
ATOM 659 C C . SER A 1 87 ? -3.601 -11.326 -6.531 1.00 95.56 87 SER A C 1
ATOM 661 O O . SER A 1 87 ? -4.030 -10.766 -5.527 1.00 95.56 87 SER A O 1
ATOM 663 N N . PHE A 1 88 ? -3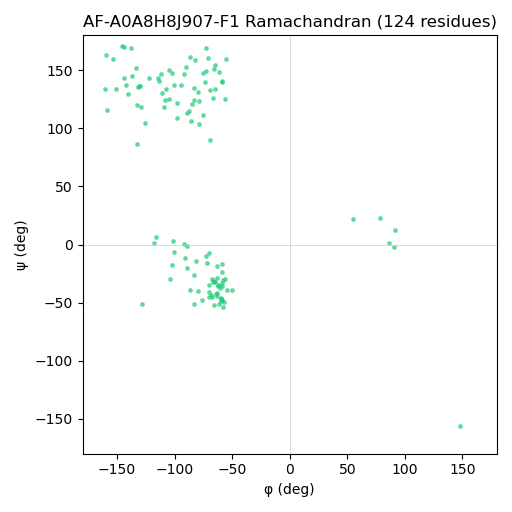.371 -10.687 -7.681 1.00 95.81 88 PHE A N 1
ATOM 664 C CA . PHE A 1 88 ? -3.727 -9.294 -7.945 1.00 95.81 88 PHE A CA 1
ATOM 665 C C . PHE A 1 88 ? -4.810 -9.209 -9.016 1.00 95.81 88 PHE A C 1
ATOM 667 O O . PHE A 1 88 ? -4.739 -9.906 -10.030 1.00 95.81 88 PHE A O 1
ATOM 674 N N . GLU A 1 89 ? -5.757 -8.296 -8.829 1.00 94.19 89 GLU A N 1
ATOM 675 C CA . GLU A 1 89 ? -6.820 -8.001 -9.784 1.00 94.19 89 GLU A CA 1
ATOM 676 C C . GLU A 1 89 ? -6.901 -6.494 -10.040 1.00 94.19 89 GLU A C 1
ATOM 678 O O . GLU A 1 89 ? -6.831 -5.684 -9.116 1.00 94.19 89 GLU A O 1
ATOM 683 N N . LEU A 1 90 ? -7.057 -6.103 -11.306 1.00 92.69 90 LEU A N 1
ATOM 684 C CA . LEU A 1 90 ? -7.380 -4.726 -11.671 1.00 92.69 90 LEU A CA 1
ATOM 685 C C . LEU A 1 90 ? -8.903 -4.579 -11.693 1.00 92.69 90 LEU A C 1
ATOM 687 O O . LEU A 1 90 ? -9.563 -5.164 -12.550 1.00 92.69 90 LEU A O 1
ATOM 691 N N . MET A 1 91 ? -9.446 -3.789 -10.770 1.00 92.12 91 MET A N 1
ATOM 692 C CA . MET A 1 91 ? -10.884 -3.576 -10.608 1.00 92.12 91 MET A CA 1
ATOM 693 C C . MET A 1 91 ? -11.272 -2.146 -10.973 1.00 92.12 91 MET A C 1
ATOM 695 O O . MET A 1 91 ? -10.517 -1.202 -10.732 1.00 92.12 91 MET A O 1
ATOM 699 N N . SER A 1 92 ? -12.474 -1.969 -11.524 1.00 91.69 92 SER A N 1
ATOM 700 C CA . SER A 1 92 ? -13.076 -0.633 -11.645 1.00 91.69 92 SER A CA 1
ATOM 701 C C . SER A 1 92 ? -13.352 -0.041 -10.262 1.00 91.69 92 SER A C 1
ATOM 703 O O . SER A 1 92 ? -13.553 -0.777 -9.294 1.00 91.69 92 SER A O 1
ATOM 705 N N . TRP A 1 93 ? -13.390 1.285 -10.152 1.00 89.19 93 TRP A N 1
ATOM 706 C CA . TRP A 1 93 ? -13.700 1.930 -8.875 1.00 89.19 93 TRP A CA 1
ATOM 707 C C . TRP A 1 93 ? -15.089 1.553 -8.342 1.00 89.19 93 TRP A C 1
ATOM 709 O O . TRP A 1 93 ? -15.259 1.339 -7.142 1.00 89.19 93 TRP A O 1
ATOM 719 N N . GLU A 1 94 ? -16.071 1.409 -9.230 1.00 91.38 94 GLU A N 1
ATOM 720 C CA . GLU A 1 94 ? -17.413 0.952 -8.882 1.00 91.38 94 GLU A CA 1
ATOM 721 C C . GLU A 1 94 ? -17.383 -0.446 -8.253 1.00 91.38 94 GLU A C 1
ATOM 723 O O . GLU A 1 94 ? -17.967 -0.650 -7.190 1.00 91.38 94 GLU A O 1
ATOM 728 N N . GLU A 1 95 ? -16.644 -1.382 -8.855 1.00 93.25 95 GLU A N 1
ATOM 729 C CA . GLU A 1 95 ? -16.498 -2.744 -8.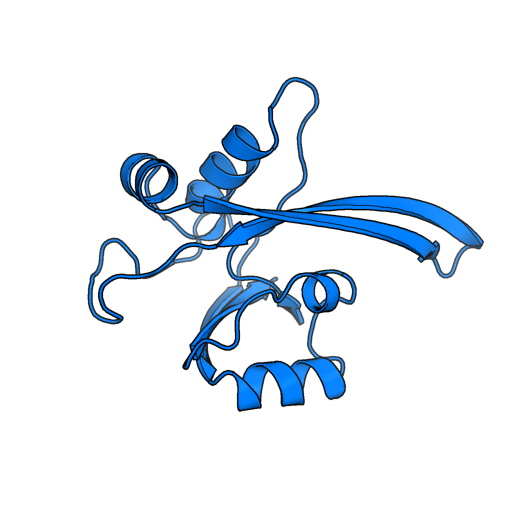336 1.00 93.25 95 GLU A CA 1
ATOM 730 C C . GLU A 1 95 ? -15.808 -2.769 -6.965 1.00 93.25 95 GLU A C 1
ATOM 732 O O . GLU A 1 95 ? -16.253 -3.483 -6.064 1.00 93.25 95 GLU A O 1
ATOM 737 N N . VAL A 1 96 ? -14.765 -1.954 -6.774 1.00 91.44 96 VAL A N 1
ATOM 738 C CA . VAL A 1 96 ? -14.087 -1.821 -5.474 1.00 91.44 96 VAL A CA 1
ATOM 739 C C . VAL A 1 96 ? -15.082 -1.392 -4.396 1.00 91.44 96 VAL A C 1
ATOM 741 O O . VAL A 1 96 ? -15.167 -2.026 -3.343 1.00 91.44 96 VAL A O 1
ATOM 744 N N . VAL A 1 97 ? -15.878 -0.352 -4.662 1.00 90.00 97 VAL A N 1
ATOM 745 C CA . VAL A 1 97 ? -16.883 0.151 -3.714 1.00 90.00 97 VAL A CA 1
ATOM 746 C C . VAL A 1 97 ? -17.962 -0.899 -3.437 1.00 90.00 97 VAL A C 1
ATOM 748 O O . VAL A 1 97 ? -18.325 -1.109 -2.278 1.00 90.00 97 VAL A O 1
ATOM 751 N N . GLU A 1 98 ? -18.465 -1.582 -4.466 1.00 93.62 98 GLU A N 1
ATOM 752 C CA . GLU A 1 98 ? -19.474 -2.637 -4.314 1.00 93.62 98 GLU A CA 1
ATOM 753 C C . GLU A 1 98 ? -18.978 -3.776 -3.413 1.00 93.62 98 GLU A C 1
ATOM 755 O O . GLU A 1 98 ? -19.665 -4.159 -2.461 1.00 93.62 98 GLU A O 1
ATOM 760 N N . ARG A 1 99 ? -17.757 -4.266 -3.647 1.00 93.75 99 ARG A N 1
ATOM 761 C CA . ARG A 1 99 ? -17.146 -5.348 -2.860 1.00 93.75 99 ARG A CA 1
ATOM 762 C C . ARG A 1 99 ? -16.782 -4.914 -1.438 1.00 93.75 99 ARG A C 1
ATOM 764 O O . ARG A 1 99 ? -16.950 -5.690 -0.492 1.00 93.75 99 ARG A O 1
ATOM 771 N N . MET A 1 100 ? -16.357 -3.661 -1.242 1.00 91.25 100 MET A N 1
ATOM 772 C CA . MET A 1 100 ? -16.178 -3.084 0.099 1.00 91.25 100 MET A CA 1
ATOM 773 C C . MET A 1 100 ? -17.496 -3.084 0.884 1.00 91.25 100 MET A C 1
ATOM 775 O O . MET A 1 100 ? -17.525 -3.517 2.037 1.00 91.25 100 MET A O 1
ATOM 779 N N . LEU A 1 101 ? -18.602 -2.656 0.263 1.00 91.19 101 LEU A N 1
ATOM 780 C CA . LEU A 1 101 ? -19.932 -2.656 0.886 1.00 91.19 101 LEU A CA 1
ATOM 781 C C . LEU A 1 101 ? -20.469 -4.071 1.143 1.00 91.19 101 LEU A C 1
ATOM 783 O O . LEU A 1 101 ?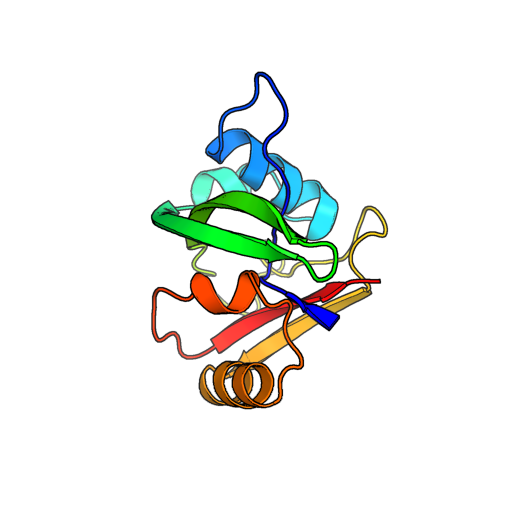 -21.208 -4.276 2.109 1.00 91.19 101 LEU A O 1
ATOM 787 N N . ALA A 1 102 ? -20.077 -5.046 0.320 1.00 94.75 102 ALA A N 1
ATOM 788 C CA . ALA A 1 102 ? -20.369 -6.463 0.527 1.00 94.75 102 ALA A CA 1
ATOM 789 C C . ALA A 1 102 ? -19.549 -7.099 1.670 1.00 94.75 102 ALA A C 1
ATOM 791 O O . ALA A 1 102 ? -19.857 -8.210 2.104 1.00 94.75 102 ALA A O 1
ATOM 792 N N . GLY A 1 103 ? -18.544 -6.394 2.204 1.00 92.19 103 GLY A N 1
ATOM 793 C CA . GLY A 1 103 ? -17.692 -6.878 3.291 1.00 92.19 103 GLY A CA 1
ATOM 794 C C . GLY A 1 103 ? -16.608 -7.860 2.840 1.00 92.19 103 GLY A C 1
ATOM 795 O O . GLY A 1 103 ? -16.134 -8.646 3.659 1.00 92.19 103 GLY A O 1
ATOM 796 N N . GLU A 1 104 ? -16.225 -7.828 1.561 1.00 94.69 104 GLU A N 1
ATOM 797 C CA . GLU A 1 104 ? -15.186 -8.698 0.984 1.00 94.69 104 GLU A CA 1
ATOM 798 C C . GLU A 1 104 ? -13.758 -8.192 1.246 1.00 94.69 104 GLU A C 1
ATOM 800 O O . GLU A 1 104 ? -12.794 -8.942 1.082 1.00 94.69 104 GLU A O 1
ATOM 805 N N . PHE A 1 105 ? -13.618 -6.935 1.677 1.00 93.12 105 PHE A N 1
ATOM 806 C CA . PHE A 1 105 ? -12.344 -6.313 2.032 1.00 93.12 105 PHE A CA 1
ATOM 807 C C . PHE A 1 105 ? -11.995 -6.492 3.508 1.00 93.12 105 PHE A C 1
ATOM 809 O O . PHE A 1 105 ? -12.875 -6.536 4.380 1.00 93.12 105 PHE A O 1
ATOM 816 N N . LYS A 1 106 ? -10.692 -6.487 3.821 1.00 89.44 106 LYS A N 1
ATOM 817 C CA . LYS A 1 106 ? -10.258 -6.278 5.203 1.00 89.44 106 LYS A CA 1
ATOM 818 C C . LYS A 1 106 ? -10.793 -4.928 5.690 1.00 89.44 106 LYS A C 1
ATOM 820 O O . LYS A 1 106 ? -10.844 -3.940 4.960 1.00 89.44 106 LYS A O 1
ATOM 825 N N . ARG A 1 107 ? -11.234 -4.888 6.952 1.00 85.00 107 ARG A N 1
ATOM 826 C CA . ARG A 1 107 ? -11.959 -3.727 7.510 1.00 85.00 107 ARG A CA 1
ATOM 827 C C . ARG A 1 107 ? -11.155 -2.430 7.458 1.00 85.00 107 ARG A C 1
ATOM 829 O O . ARG A 1 107 ? -11.745 -1.362 7.367 1.00 85.00 107 ARG A O 1
ATOM 836 N N . ASN A 1 108 ? -9.845 -2.544 7.599 1.00 83.81 108 ASN A N 1
ATOM 837 C CA . ASN A 1 108 ? -8.917 -1.432 7.674 1.00 83.81 108 ASN A CA 1
ATOM 838 C C . ASN A 1 108 ? -8.607 -0.865 6.277 1.00 83.81 108 ASN A C 1
ATOM 840 O O . ASN A 1 108 ? -8.688 0.340 6.076 1.00 83.81 108 ASN A O 1
ATOM 844 N N . SER A 1 109 ? -8.452 -1.727 5.272 1.00 82.44 109 SER A N 1
ATOM 845 C CA . SER A 1 109 ? -8.204 -1.347 3.873 1.00 82.44 109 SER A CA 1
ATOM 846 C C . SER A 1 109 ? -9.296 -0.452 3.275 1.00 82.44 109 SER A C 1
ATOM 848 O O . SER A 1 109 ? -9.016 0.421 2.460 1.00 82.44 109 SER A O 1
ATOM 850 N N . ALA A 1 110 ? -10.544 -0.593 3.732 1.00 76.75 110 ALA A N 1
ATOM 851 C CA . ALA A 1 110 ? -11.663 0.245 3.291 1.00 76.75 110 ALA A CA 1
ATOM 852 C C . ALA A 1 110 ? -11.596 1.715 3.774 1.00 76.75 110 ALA A C 1
ATOM 854 O O . ALA A 1 110 ? -12.431 2.526 3.376 1.00 76.75 110 ALA A O 1
ATOM 855 N N . LEU A 1 111 ? -10.644 2.079 4.644 1.00 71.50 111 LEU A N 1
ATOM 856 C CA . LEU A 1 111 ? -10.516 3.432 5.202 1.00 71.50 111 LEU A CA 1
ATOM 857 C C . LEU A 1 111 ? -9.644 4.372 4.350 1.00 71.50 111 LEU A C 1
ATOM 859 O O . LEU A 1 111 ? -9.742 5.591 4.502 1.00 71.50 111 LEU A O 1
ATOM 863 N N . GLY A 1 112 ? -8.784 3.823 3.485 1.00 61.00 112 GLY A N 1
ATOM 864 C CA . GLY A 1 112 ? -7.653 4.538 2.879 1.00 61.00 112 GLY A CA 1
ATOM 865 C C . GLY A 1 112 ? -7.835 5.037 1.442 1.00 61.00 112 GLY A C 1
ATOM 866 O O . GLY A 1 112 ? -6.896 5.586 0.878 1.00 61.00 112 GLY A O 1
ATOM 867 N N . SER A 1 113 ? -8.995 4.870 0.810 1.00 59.69 113 SER A N 1
ATOM 868 C CA . SER A 1 113 ? -9.153 5.189 -0.615 1.00 59.69 113 SER A CA 1
ATOM 869 C C . SER A 1 113 ? -9.314 6.699 -0.870 1.00 59.69 113 SER A C 1
ATOM 871 O O . SER A 1 113 ? -10.382 7.264 -0.620 1.00 59.69 113 SER A O 1
ATOM 873 N N . SER A 1 114 ? -8.257 7.362 -1.357 1.00 53.47 114 SER A N 1
ATOM 874 C CA . SER A 1 114 ? -8.170 8.832 -1.447 1.00 53.47 114 SER A CA 1
ATOM 875 C C . SER A 1 114 ? -8.434 9.459 -2.822 1.00 53.47 114 SER A C 1
ATOM 877 O O . SER A 1 114 ? -8.528 10.686 -2.896 1.00 53.47 114 SER A O 1
ATOM 879 N N . ILE A 1 115 ? -8.593 8.688 -3.905 1.00 56.50 115 ILE A N 1
ATOM 880 C CA . ILE A 1 115 ? -8.817 9.251 -5.250 1.00 56.50 115 ILE A CA 1
ATOM 881 C C . ILE A 1 115 ? -9.855 8.422 -6.023 1.00 56.50 115 ILE A C 1
ATOM 883 O O . ILE A 1 115 ? -9.682 7.210 -6.134 1.00 56.50 115 ILE A O 1
ATOM 887 N N . PRO A 1 116 ? -10.897 9.042 -6.617 1.00 56.06 116 PRO A N 1
ATOM 888 C CA . PRO A 1 116 ? -11.705 8.385 -7.637 1.00 56.06 116 PRO A CA 1
ATOM 889 C C . PRO A 1 116 ? -10.856 8.221 -8.906 1.00 56.06 116 PRO A C 1
ATOM 891 O O . PRO A 1 116 ? -10.766 9.124 -9.739 1.00 56.06 116 PRO A O 1
ATOM 894 N N . LEU A 1 117 ? -10.162 7.091 -8.997 1.00 64.19 117 LEU A N 1
ATOM 895 C CA . LEU A 1 117 ? -9.472 6.628 -10.200 1.00 64.19 117 LEU A CA 1
ATOM 896 C C . LEU A 1 117 ? -10.459 5.841 -11.074 1.00 64.19 117 LEU A C 1
ATOM 898 O O . LEU A 1 117 ? -11.484 5.383 -10.585 1.00 64.19 117 LEU A O 1
ATOM 902 N N . GLU A 1 118 ? -10.166 5.662 -12.365 1.00 74.00 118 GLU A N 1
ATOM 903 C CA . GLU A 1 118 ? -10.985 4.786 -13.226 1.00 74.00 118 GLU A CA 1
ATOM 904 C C . GLU A 1 118 ? -10.907 3.316 -12.779 1.00 74.00 118 GLU A C 1
ATOM 906 O O . GLU A 1 118 ? -11.866 2.557 -12.908 1.00 74.00 118 GLU A O 1
ATOM 911 N N . SER A 1 119 ? -9.756 2.908 -12.242 1.00 77.00 119 SER A N 1
ATOM 912 C CA . SER A 1 119 ? -9.512 1.558 -11.740 1.00 77.00 119 SER A CA 1
ATOM 913 C C . SER A 1 119 ? -8.433 1.556 -10.661 1.00 77.00 119 SER A C 1
ATOM 915 O O . SER A 1 119 ? -7.633 2.491 -10.564 1.00 77.00 119 SER A O 1
ATOM 917 N N . ALA A 1 120 ? -8.420 0.503 -9.849 1.00 83.38 120 ALA A N 1
ATOM 918 C CA . ALA A 1 120 ? -7.426 0.259 -8.817 1.00 83.38 120 ALA A CA 1
ATOM 919 C C . ALA A 1 120 ? -7.002 -1.211 -8.833 1.00 83.38 120 ALA A C 1
ATOM 921 O O . ALA A 1 120 ? -7.806 -2.106 -9.096 1.00 83.38 120 ALA A O 1
ATOM 922 N N . VAL A 1 121 ? -5.728 -1.456 -8.540 1.00 83.12 121 VAL A N 1
ATOM 923 C CA . VAL A 1 121 ? -5.233 -2.808 -8.291 1.00 83.12 121 VAL A CA 1
ATOM 924 C C . VAL A 1 121 ? -5.603 -3.198 -6.865 1.00 83.12 121 VAL A C 1
ATOM 926 O O . VAL A 1 121 ? -5.346 -2.451 -5.924 1.00 83.12 121 VAL A O 1
ATOM 929 N N . VAL A 1 122 ? -6.171 -4.379 -6.698 1.00 86.50 122 VAL A N 1
ATOM 930 C CA . VAL A 1 122 ? -6.550 -4.963 -5.412 1.00 86.50 122 VAL A CA 1
ATOM 931 C C . VAL A 1 122 ? -5.821 -6.290 -5.287 1.00 86.50 122 VAL A C 1
ATOM 933 O O . VAL A 1 122 ? -5.648 -6.993 -6.284 1.00 86.50 122 VAL A O 1
ATOM 936 N N . GLN A 1 123 ? -5.378 -6.626 -4.081 1.00 91.06 123 GLN A N 1
ATOM 937 C CA . GLN A 1 123 ? -4.793 -7.936 -3.823 1.00 91.06 123 GLN A CA 1
ATOM 938 C C . GLN A 1 123 ? -5.760 -8.829 -3.060 1.00 91.06 123 GLN A C 1
ATOM 940 O O . GLN A 1 123 ? -6.566 -8.358 -2.257 1.00 91.06 123 GLN A O 1
ATOM 945 N N . GLU A 1 124 ? -5.653 -10.130 -3.283 1.00 89.56 124 GLU A N 1
ATOM 946 C CA . GLU A 1 124 ? -6.252 -11.147 -2.436 1.00 89.56 124 GLU A CA 1
ATOM 947 C C . GLU A 1 124 ? -5.154 -11.789 -1.592 1.00 89.56 124 GLU A C 1
ATOM 949 O O . GLU A 1 124 ? -4.151 -12.253 -2.127 1.00 89.56 124 GLU A O 1
ATOM 954 N N . THR A 1 125 ? -5.324 -11.787 -0.270 1.00 84.56 125 THR A N 1
ATOM 955 C CA . THR A 1 125 ? -4.355 -12.394 0.655 1.00 84.56 125 THR A CA 1
ATOM 956 C C . THR A 1 125 ? -4.703 -13.844 0.968 1.00 84.56 125 THR A C 1
ATOM 958 O O . THR A 1 125 ? -5.896 -14.155 1.090 1.00 84.56 125 THR A O 1
ATOM 961 N N . ILE A 1 126 ? -3.669 -14.668 1.183 1.00 84.31 126 ILE A N 1
ATOM 962 C CA . ILE A 1 126 ? -3.777 -16.088 1.580 1.00 84.31 126 ILE A CA 1
ATOM 963 C C . ILE A 1 126 ? -4.401 -16.246 2.980 1.00 84.31 126 ILE A C 1
ATOM 965 O O . ILE A 1 126 ? -4.182 -15.371 3.852 1.00 84.31 126 ILE A O 1
#